Protein AF-A0A3B4AZ51-F1 (afdb_monomer)

Radius of gyration: 31.64 Å; Cα contacts (8 Å, |Δi|>4): 126; chains: 1; bounding box: 66×40×101 Å

InterPro domains:
  IPR002219 Protein kinase C-like, phorbol ester/diacylglycerol-binding domain [PF00130] (42-92)
  IPR002219 Protein kinase C-like, phorbol ester/diacylglycerol-binding domain [PS00479] (42-91)
  IPR002219 Protein kinase C-like, phorbol ester/diacylglycerol-binding domain [PS50081] (41-91)
  IPR002219 Protein kinase C-like, phorbol ester/diacylglycerol-binding domain [SM00109] (42-91)
  IPR020454 Diacylglycerol/phorbol-ester binding [PR00008] (39-53)
  IPR020454 Diacylglycerol/phorbol-ester binding [PR00008] (55-64)
  IPR020454 Diacylglycerol/phorbol-ester binding [PR00008] (68-79)
  IPR020454 Diacylglycerol/phorbol-ester binding [PR00008] (80-92)
  IPR046349 C1-like domain superfamily [SSF57889] (20-94)

Solvent-accessible surface area (backbone atoms only — not comparable to full-atom values): 9176 Å² total; per-residue (Å²): 78,42,95,91,37,88,88,42,82,65,85,82,88,51,78,87,79,64,58,97,87,67,67,80,81,88,78,83,74,81,79,70,86,51,88,81,75,63,70,34,63,66,58,66,42,82,35,66,67,96,59,98,46,52,16,74,83,78,69,45,73,46,66,68,89,61,62,30,26,29,32,21,77,36,34,58,50,33,32,39,81,80,47,56,87,74,56,76,39,71,45,78,55,53,65,64,80,76,76,82,74,80,77,80,84,74,84,77,86,86,79,90,84,89,81,92,79,90,85,81,89,82,90,80,90,82,88,91,85,90,134

Organism: NCBI:txid409849

Structure (mmCIF, N/CA/C/O backbone):
data_AF-A0A3B4AZ51-F1
#
_entry.id   AF-A0A3B4AZ51-F1
#
loop_
_atom_site.group_PDB
_atom_site.id
_atom_site.type_symbol
_atom_site.label_atom_id
_atom_site.label_alt_id
_atom_site.label_comp_id
_atom_site.label_asym_id
_atom_site.label_entity_id
_atom_site.label_seq_id
_atom_site.pdbx_PDB_ins_code
_atom_site.Cartn_x
_atom_site.Cartn_y
_atom_site.Cartn_z
_atom_site.occupancy
_atom_site.B_iso_or_equiv
_atom_site.auth_seq_id
_atom_site.auth_comp_id
_atom_site.auth_asym_id
_atom_site.auth_atom_id
_atom_site.pdbx_PDB_model_num
ATOM 1 N N . HIS A 1 1 ? -25.235 -4.210 36.762 1.00 72.94 1 HIS A N 1
ATOM 2 C CA . HIS A 1 1 ? -24.177 -3.475 37.490 1.00 72.94 1 HIS A CA 1
ATOM 3 C C . HIS A 1 1 ? -23.990 -4.139 38.844 1.00 72.94 1 HIS A C 1
ATOM 5 O O . HIS A 1 1 ? -24.940 -4.755 39.318 1.00 72.94 1 HIS A O 1
ATOM 11 N N . ASP A 1 2 ? -22.790 -4.103 39.422 1.00 73.38 2 ASP A N 1
ATOM 12 C CA . ASP A 1 2 ? -22.591 -4.554 40.806 1.00 73.38 2 ASP A CA 1
ATOM 13 C C . ASP A 1 2 ? -23.441 -3.681 41.748 1.00 73.38 2 ASP A C 1
ATOM 15 O O . ASP A 1 2 ? -23.474 -2.459 41.614 1.00 73.38 2 ASP A O 1
ATOM 19 N N . LEU A 1 3 ? -24.139 -4.298 42.701 1.00 65.62 3 LEU A N 1
ATOM 20 C CA . LEU A 1 3 ? -24.975 -3.593 43.680 1.00 65.62 3 LEU A CA 1
ATOM 21 C C . LEU A 1 3 ? -24.157 -2.677 44.603 1.00 65.62 3 LEU A C 1
ATOM 23 O O . LEU A 1 3 ? -24.712 -1.786 45.242 1.00 65.62 3 LEU A O 1
ATOM 27 N N . THR A 1 4 ? -22.845 -2.894 44.685 1.00 73.50 4 THR A N 1
ATOM 28 C CA . THR A 1 4 ? -21.925 -2.081 45.488 1.00 73.50 4 THR A CA 1
ATOM 29 C C . THR A 1 4 ? -21.240 -0.967 44.695 1.00 73.50 4 THR A C 1
ATOM 31 O O . THR A 1 4 ? -20.593 -0.106 45.293 1.00 73.50 4 THR A O 1
ATOM 34 N N . SER A 1 5 ? -21.373 -0.939 43.362 1.00 68.44 5 SER A N 1
ATOM 35 C CA . SER A 1 5 ? -20.771 0.103 42.526 1.00 68.44 5 SER A CA 1
ATOM 36 C C . SER A 1 5 ? -21.450 0.254 41.159 1.00 68.44 5 SER A C 1
ATOM 38 O O . SER A 1 5 ? -21.487 -0.660 40.338 1.00 68.44 5 SER A O 1
ATOM 40 N N . GLU A 1 6 ? -21.915 1.469 40.861 1.00 67.88 6 GLU A N 1
ATOM 41 C CA . GLU A 1 6 ? -22.629 1.767 39.608 1.00 67.88 6 GLU A CA 1
ATOM 42 C C . GLU A 1 6 ? -21.737 1.698 38.358 1.00 67.88 6 GLU A C 1
ATOM 44 O O . GLU A 1 6 ? -22.236 1.525 37.251 1.00 67.88 6 GLU A O 1
ATOM 49 N N . ASN A 1 7 ? -20.412 1.774 38.511 1.00 76.94 7 ASN A N 1
ATOM 50 C CA . ASN A 1 7 ? -19.471 1.821 37.385 1.00 76.94 7 ASN A CA 1
ATOM 51 C C . ASN A 1 7 ? -18.840 0.462 37.037 1.00 76.94 7 ASN A C 1
ATOM 53 O O . ASN A 1 7 ? -17.979 0.402 36.159 1.00 76.94 7 ASN A O 1
ATOM 57 N N . LEU A 1 8 ? -19.229 -0.626 37.714 1.00 75.62 8 LEU A N 1
ATOM 58 C CA . LEU A 1 8 ? -18.715 -1.966 37.430 1.00 75.62 8 LEU A CA 1
ATOM 5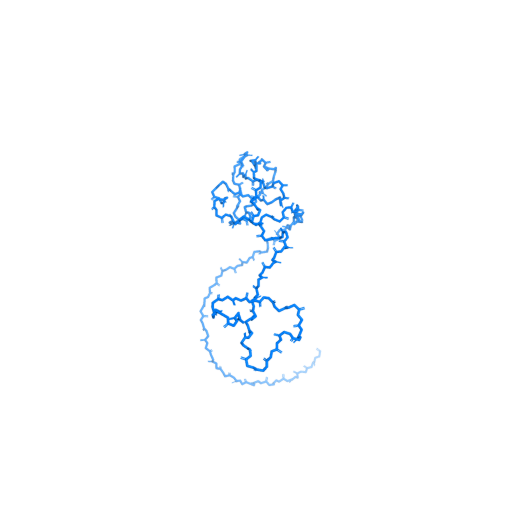9 C C . LEU A 1 8 ? -19.790 -2.845 36.785 1.00 75.62 8 LEU A C 1
ATOM 61 O O . LEU A 1 8 ? -20.845 -3.139 37.356 1.00 75.62 8 LEU A O 1
ATOM 65 N N . LEU A 1 9 ? -19.491 -3.294 35.566 1.00 79.50 9 LEU A N 1
ATOM 66 C CA . LEU A 1 9 ? -20.313 -4.247 34.834 1.00 79.50 9 LEU A CA 1
ATOM 67 C C . LEU A 1 9 ? -19.951 -5.670 35.251 1.00 79.50 9 LEU A C 1
ATOM 69 O O . LEU A 1 9 ? -18.831 -6.135 35.042 1.00 79.50 9 LEU A O 1
ATOM 73 N N . GLN A 1 10 ? -20.929 -6.383 35.802 1.00 82.56 10 GLN A N 1
ATOM 74 C CA . GLN A 1 10 ? -20.815 -7.809 36.074 1.00 82.56 10 GLN A CA 1
ATOM 75 C C . GLN A 1 10 ? -21.364 -8.603 34.886 1.00 82.56 10 GLN A C 1
ATOM 77 O O . GLN A 1 10 ? -22.483 -8.369 34.429 1.00 82.56 10 GLN A O 1
ATOM 82 N N . LYS A 1 11 ? -20.583 -9.570 34.392 1.00 84.81 11 LYS A N 1
ATOM 83 C CA . LYS A 1 11 ? -21.028 -10.473 33.328 1.00 84.81 11 LYS A CA 1
ATOM 84 C C . LYS A 1 11 ? -22.132 -11.395 33.852 1.00 84.81 11 LYS A C 1
ATOM 86 O O . LYS A 1 11 ? -21.928 -12.115 34.826 1.00 84.81 11 LYS A O 1
ATOM 91 N N . ILE A 1 12 ? -23.268 -11.407 33.163 1.00 86.62 12 ILE A N 1
ATOM 92 C CA . ILE A 1 12 ? -24.378 -12.323 33.438 1.00 86.62 12 ILE A CA 1
ATOM 93 C C . ILE A 1 12 ? -24.025 -13.697 32.853 1.00 86.62 12 ILE A C 1
ATOM 95 O O . ILE A 1 12 ? -23.771 -13.823 31.654 1.00 86.62 12 ILE A O 1
ATOM 99 N N . CYS A 1 13 ? -23.991 -14.725 33.700 1.00 81.81 13 CYS A N 1
ATOM 100 C CA . CYS A 1 13 ? -23.666 -16.105 33.322 1.00 81.81 13 CYS A CA 1
ATOM 101 C C . CYS A 1 13 ? -24.893 -17.034 33.344 1.00 81.81 13 CYS A C 1
ATOM 103 O O . CYS A 1 13 ? -24.822 -18.149 32.835 1.00 81.81 13 CYS A O 1
ATOM 105 N N . SER A 1 14 ? -26.012 -16.588 33.922 1.00 84.50 14 SER A N 1
ATOM 106 C CA . SER A 1 14 ? -27.292 -17.302 33.950 1.00 84.50 14 SER A CA 1
ATOM 107 C C . SER A 1 14 ? -28.451 -16.308 33.989 1.00 84.50 14 SER A C 1
ATOM 109 O O . SER A 1 14 ? -28.345 -15.260 34.622 1.00 84.50 14 SER A O 1
ATOM 111 N N . ALA A 1 15 ? -29.583 -16.661 33.374 1.00 82.31 15 ALA A N 1
ATOM 112 C CA . ALA A 1 15 ? -30.801 -15.847 33.406 1.00 82.31 15 ALA A CA 1
ATOM 113 C C . ALA A 1 15 ? -31.342 -15.629 34.834 1.00 82.31 15 ALA A C 1
ATOM 115 O O . ALA A 1 15 ? -32.001 -14.632 35.095 1.00 82.31 15 ALA A O 1
ATOM 116 N N . GLN A 1 16 ? -31.013 -16.522 35.773 1.00 85.75 16 GLN A N 1
ATOM 117 C CA . GLN A 1 16 ? -31.401 -16.412 37.187 1.00 85.75 16 GLN A CA 1
ATOM 118 C C . GLN A 1 16 ? -30.719 -15.247 37.923 1.00 85.75 16 GLN A C 1
ATOM 120 O O . GLN A 1 16 ? -31.111 -14.918 39.036 1.00 85.75 16 GLN A O 1
ATOM 125 N N . GLN A 1 17 ? -29.688 -14.642 37.327 1.00 80.50 17 GLN A N 1
ATOM 126 C CA . GLN A 1 17 ? -28.972 -13.500 37.900 1.00 80.50 17 GLN A CA 1
ATOM 127 C C . GLN A 1 17 ? -29.604 -12.152 37.529 1.00 80.50 17 GLN A C 1
ATOM 129 O O . GLN A 1 17 ? -29.080 -11.128 37.949 1.00 80.50 17 GLN A O 1
ATOM 134 N N . VAL A 1 18 ? -30.685 -12.151 36.742 1.00 86.00 18 VAL A N 1
ATOM 135 C CA . VAL A 1 18 ? -31.399 -10.941 36.324 1.00 86.00 18 VAL A CA 1
ATOM 136 C C . VAL A 1 18 ? -32.695 -10.829 37.117 1.00 86.00 18 VAL A C 1
ATOM 138 O O . VAL A 1 18 ? -33.535 -11.729 37.078 1.00 86.00 18 VAL A O 1
ATOM 141 N N . GLN A 1 19 ? -32.861 -9.720 37.825 1.00 86.88 19 GLN A N 1
ATOM 142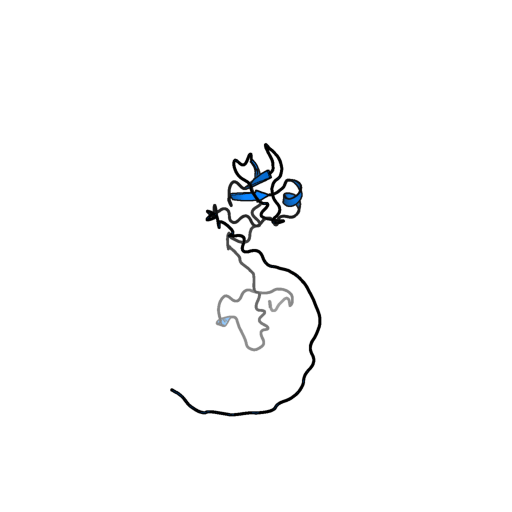 C CA . GLN A 1 19 ? -34.038 -9.404 38.625 1.00 86.88 19 GLN A CA 1
ATOM 143 C C . GLN A 1 19 ? -34.794 -8.199 38.055 1.00 86.88 19 GLN A C 1
ATOM 145 O O . GLN A 1 19 ? -34.294 -7.430 37.231 1.00 86.88 19 GLN A O 1
ATOM 150 N N . GLN A 1 20 ? -36.049 -8.042 38.482 1.00 83.50 20 GLN A N 1
ATOM 151 C CA . GLN A 1 20 ? -36.869 -6.902 38.086 1.00 83.50 20 GLN A CA 1
ATOM 152 C C . GLN A 1 20 ? -36.276 -5.612 38.669 1.00 83.50 20 GLN A C 1
ATOM 154 O O . GLN A 1 20 ? -36.255 -5.436 39.883 1.00 83.50 20 GLN A O 1
ATOM 159 N N . GLY A 1 21 ? -35.821 -4.715 37.790 1.00 82.31 21 GLY A N 1
ATOM 160 C CA . GLY A 1 21 ? -35.151 -3.465 38.166 1.00 82.31 21 GLY A CA 1
ATOM 161 C C . GLY A 1 21 ? -33.666 -3.413 37.801 1.00 82.31 21 GLY A 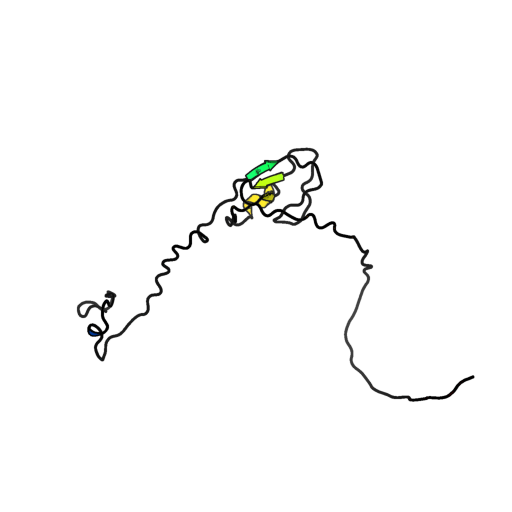C 1
ATOM 162 O O . GLY A 1 21 ? -33.070 -2.345 37.909 1.00 82.31 21 GLY A O 1
ATOM 163 N N . ASP A 1 22 ? -33.082 -4.513 37.315 1.00 85.88 22 ASP A N 1
ATOM 164 C CA . ASP A 1 22 ? -31.687 -4.523 36.877 1.00 85.88 22 ASP A CA 1
ATOM 165 C C . ASP A 1 22 ? -31.498 -3.786 35.544 1.00 85.88 22 ASP A C 1
ATOM 167 O O . ASP A 1 22 ? -32.124 -4.108 34.529 1.00 85.88 22 ASP A O 1
ATOM 171 N N . THR A 1 23 ? -30.558 -2.840 35.522 1.00 83.75 23 THR A N 1
ATOM 172 C CA . THR A 1 23 ? -30.070 -2.230 34.281 1.00 83.75 23 THR A CA 1
ATOM 173 C C . THR A 1 23 ? -29.051 -3.161 33.625 1.00 83.75 23 THR A C 1
ATOM 175 O O . THR A 1 23 ? -27.991 -3.450 34.193 1.00 83.75 23 THR A O 1
ATOM 178 N N . VAL A 1 24 ? -29.374 -3.639 32.421 1.00 85.75 24 VAL A N 1
ATOM 179 C CA . VAL A 1 24 ? -28.507 -4.512 31.619 1.00 85.75 24 VAL A CA 1
ATOM 180 C C . VAL A 1 24 ? -27.929 -3.722 30.453 1.00 85.75 24 VAL A C 1
ATOM 182 O O . VAL A 1 24 ? -28.654 -3.306 29.551 1.00 85.75 24 VAL A O 1
ATOM 185 N N . GLU A 1 25 ? -26.609 -3.564 30.442 1.00 84.44 25 GLU A N 1
ATOM 186 C CA . GLU A 1 25 ? -25.892 -2.991 29.307 1.00 84.44 25 GLU A CA 1
ATOM 187 C C . GLU A 1 25 ? -25.419 -4.091 28.350 1.00 84.44 25 GLU A C 1
ATOM 189 O O . GLU A 1 25 ? -24.735 -5.042 28.738 1.00 84.44 25 GLU A O 1
ATOM 194 N N . VAL A 1 26 ? -25.768 -3.955 27.068 1.00 82.88 26 VAL A N 1
ATOM 195 C CA . VAL A 1 26 ? -25.278 -4.846 26.010 1.00 82.88 26 VAL A CA 1
ATOM 196 C C . VAL A 1 26 ? -23.932 -4.325 25.520 1.00 82.88 26 VAL A C 1
ATOM 198 O O . VAL A 1 26 ? -23.855 -3.451 24.658 1.00 82.88 26 VAL A O 1
ATOM 201 N N . VAL A 1 27 ? -22.851 -4.881 26.061 1.00 80.94 27 VAL A N 1
ATOM 202 C CA . VAL A 1 27 ? -21.495 -4.566 25.604 1.00 80.94 27 VAL A CA 1
ATOM 203 C C . VAL A 1 27 ? -21.150 -5.441 24.404 1.00 80.94 27 VAL A C 1
ATOM 205 O O . VAL A 1 27 ? -20.866 -6.633 24.535 1.00 80.94 27 VAL A O 1
ATOM 208 N N . LEU A 1 28 ? -21.129 -4.840 23.215 1.00 76.94 28 LEU A N 1
ATOM 209 C CA . LEU A 1 28 ? -20.578 -5.467 22.016 1.00 76.94 28 LEU A CA 1
ATOM 210 C C . LEU A 1 28 ? -19.046 -5.424 22.087 1.00 76.94 28 LEU A C 1
ATOM 212 O O . LEU A 1 28 ? -18.395 -4.607 21.438 1.00 76.94 28 LEU A O 1
ATOM 216 N N . SER A 1 29 ? -18.444 -6.297 22.895 1.00 71.19 29 SER A N 1
ATOM 217 C CA . SER A 1 29 ? -17.005 -6.529 22.802 1.00 71.19 29 SER A CA 1
ATOM 218 C C . SER A 1 29 ? -16.738 -7.230 21.479 1.00 71.19 29 SER A C 1
ATOM 220 O O . SER A 1 29 ? -17.024 -8.418 21.331 1.00 71.19 29 SER A O 1
ATOM 222 N N . ALA A 1 30 ? -16.194 -6.494 20.512 1.00 59.59 30 ALA A N 1
ATOM 223 C CA . ALA A 1 30 ? -15.659 -7.077 19.297 1.00 59.59 30 ALA A CA 1
ATOM 224 C C . ALA A 1 30 ? -14.483 -7.990 19.670 1.00 59.59 30 ALA A C 1
ATOM 226 O O . ALA A 1 30 ? -13.321 -7.599 19.630 1.00 59.59 30 ALA A O 1
ATOM 227 N N . GLN A 1 31 ? -14.774 -9.242 20.009 1.00 60.03 31 GLN A N 1
ATOM 228 C CA . GLN A 1 31 ? -13.822 -10.322 19.813 1.00 60.03 31 GLN A CA 1
ATOM 229 C C . GLN A 1 31 ? -13.782 -10.600 18.311 1.00 60.03 31 GLN A C 1
ATOM 231 O O . GLN A 1 31 ? -14.244 -11.631 17.832 1.00 60.03 31 GLN A O 1
ATOM 236 N N . SER A 1 32 ? -13.253 -9.653 17.536 1.00 49.41 32 SER A N 1
ATOM 237 C CA . SER A 1 32 ? -12.850 -9.925 16.167 1.00 49.41 32 SER A CA 1
ATOM 238 C C . SER A 1 32 ? -11.561 -10.740 16.223 1.00 49.41 32 SER A C 1
ATOM 240 O O . SER A 1 32 ? -10.480 -10.247 15.915 1.00 49.41 32 SER A O 1
ATOM 242 N N . CYS A 1 33 ? -11.665 -12.015 16.597 1.00 47.84 33 CYS A N 1
ATOM 243 C CA . CYS A 1 33 ? -10.701 -13.009 16.144 1.00 47.84 33 CYS A CA 1
ATOM 244 C C . CYS A 1 33 ? -11.077 -13.400 14.706 1.00 47.84 33 CYS A C 1
ATOM 246 O O . CYS A 1 33 ? -11.408 -14.541 14.405 1.00 47.84 33 CYS A O 1
ATOM 248 N N . ALA A 1 34 ? -11.102 -12.404 13.821 1.00 52.88 34 ALA A N 1
ATOM 249 C CA . ALA A 1 34 ? -11.020 -12.621 12.393 1.00 52.88 34 ALA A CA 1
ATOM 250 C C . ALA A 1 34 ? -9.569 -12.288 12.028 1.00 52.88 34 ALA A C 1
ATOM 252 O O . ALA A 1 34 ? -9.170 -11.128 12.160 1.00 52.88 34 ALA A O 1
ATOM 253 N N . PRO A 1 35 ? -8.764 -13.258 11.565 1.00 51.03 35 PRO A N 1
ATOM 254 C CA . PRO A 1 35 ? -7.414 -12.991 11.068 1.00 51.03 35 PRO A CA 1
ATOM 255 C C . PRO A 1 35 ? -7.366 -11.979 9.903 1.00 51.03 35 PRO A C 1
ATOM 257 O O . PRO A 1 35 ? -6.282 -11.584 9.490 1.00 51.03 35 PRO A O 1
ATOM 260 N N . GLU A 1 36 ? -8.516 -11.561 9.362 1.00 53.09 36 GLU A N 1
ATOM 261 C CA . GLU A 1 36 ? -8.626 -10.689 8.188 1.00 53.09 36 GLU A CA 1
ATOM 262 C C . GLU A 1 36 ? -8.447 -9.186 8.439 1.00 53.09 36 GLU A C 1
ATOM 264 O O . GLU A 1 36 ? -8.218 -8.455 7.479 1.00 53.09 36 GLU A O 1
ATOM 269 N N . LEU A 1 37 ? -8.532 -8.689 9.679 1.00 57.28 37 LEU A N 1
ATOM 270 C CA . LEU A 1 37 ? -8.495 -7.235 9.927 1.00 57.28 37 LEU A CA 1
ATOM 271 C C . LEU A 1 37 ? -7.186 -6.714 10.520 1.00 57.28 37 LEU A C 1
ATOM 273 O O . LEU A 1 37 ? -7.065 -5.509 10.745 1.00 57.28 37 LEU A O 1
ATOM 277 N N . LEU A 1 38 ? -6.183 -7.570 10.736 1.00 65.44 38 LEU A N 1
ATOM 278 C CA . LEU A 1 38 ? -4.850 -7.047 11.016 1.00 65.44 38 LEU A CA 1
ATOM 279 C C . LEU A 1 38 ? -4.283 -6.447 9.723 1.00 65.44 38 LEU A C 1
ATOM 281 O O . LEU A 1 38 ? -4.170 -7.165 8.726 1.00 65.44 38 LEU A O 1
ATOM 285 N N . PRO A 1 39 ? -3.924 -5.148 9.712 1.00 65.75 39 PRO A N 1
ATOM 286 C CA . PRO A 1 39 ? -3.402 -4.495 8.524 1.00 65.75 39 PRO A CA 1
ATOM 287 C C . PRO A 1 39 ? -2.073 -5.142 8.127 1.00 65.75 39 PRO A C 1
ATOM 289 O O . PRO A 1 39 ? -1.017 -4.849 8.690 1.00 65.75 39 PRO A O 1
ATOM 292 N N . ARG A 1 40 ? -2.124 -6.058 7.157 1.00 81.88 40 ARG A N 1
ATOM 293 C CA . ARG A 1 40 ? -0.952 -6.720 6.597 1.00 81.88 40 ARG A CA 1
ATOM 294 C C . ARG A 1 40 ? -0.282 -5.790 5.580 1.00 81.88 40 ARG A C 1
ATOM 296 O O . ARG A 1 40 ? -0.844 -5.564 4.503 1.00 81.88 40 ARG A O 1
ATOM 303 N N . PRO A 1 41 ? 0.940 -5.297 5.846 1.00 86.50 41 PRO A N 1
ATOM 304 C CA . PRO A 1 41 ? 1.661 -4.488 4.875 1.00 86.50 41 PRO A CA 1
ATOM 305 C C . PRO A 1 41 ? 2.033 -5.319 3.640 1.00 86.50 41 PRO A C 1
ATOM 307 O O . PRO A 1 41 ? 2.271 -6.530 3.705 1.00 86.50 41 PRO A O 1
ATOM 310 N N . HIS A 1 42 ? 2.107 -4.660 2.486 1.00 91.94 42 HIS A N 1
ATOM 311 C CA . HIS A 1 42 ? 2.616 -5.289 1.274 1.00 91.94 42 HIS A CA 1
ATOM 312 C C . HIS A 1 42 ? 4.126 -5.547 1.404 1.00 91.94 42 HIS A C 1
ATOM 314 O O . HIS A 1 42 ? 4.901 -4.613 1.587 1.00 91.94 42 HIS A O 1
ATOM 320 N N . SER A 1 43 ? 4.559 -6.803 1.236 1.00 92.62 43 SER A N 1
ATOM 321 C CA . SER A 1 43 ? 5.981 -7.123 1.033 1.00 92.62 43 SER A CA 1
ATOM 322 C C . SER A 1 43 ? 6.370 -6.735 -0.392 1.00 92.62 43 SER A C 1
ATOM 324 O O . SER A 1 43 ? 6.016 -7.450 -1.331 1.00 92.62 43 SER A O 1
ATOM 326 N N . LEU A 1 44 ? 6.975 -5.558 -0.565 1.00 94.19 44 LEU A N 1
ATOM 327 C CA . LEU A 1 44 ? 7.254 -4.945 -1.865 1.00 94.19 44 LEU A CA 1
ATOM 328 C C . LEU A 1 44 ? 8.721 -5.108 -2.258 1.00 94.19 44 LEU A C 1
ATOM 330 O O . LEU A 1 44 ? 9.615 -4.706 -1.518 1.00 94.19 44 LEU A O 1
ATOM 334 N N . THR A 1 45 ? 8.964 -5.604 -3.469 1.00 96.12 45 THR A N 1
ATOM 335 C CA . THR A 1 45 ? 10.308 -5.751 -4.038 1.00 96.12 45 THR A CA 1
ATOM 336 C C . THR A 1 45 ? 10.428 -5.017 -5.367 1.00 96.12 45 THR A C 1
ATOM 338 O O . THR A 1 45 ? 9.457 -4.859 -6.108 1.00 96.12 45 THR A O 1
ATOM 341 N N . VAL A 1 46 ? 11.624 -4.507 -5.675 1.00 96.94 46 VAL A N 1
ATOM 342 C CA . VAL A 1 46 ? 11.876 -3.821 -6.952 1.00 96.94 46 VAL A CA 1
ATOM 343 C C . VAL A 1 46 ? 11.832 -4.841 -8.083 1.00 96.94 46 VAL A C 1
ATOM 345 O O . VAL A 1 46 ? 12.537 -5.845 -8.034 1.00 96.94 46 VAL A O 1
ATOM 348 N N . HIS A 1 47 ? 11.037 -4.567 -9.115 1.00 96.62 47 HIS A N 1
ATOM 349 C CA . HIS A 1 47 ? 10.808 -5.505 -10.208 1.00 96.62 47 HIS A CA 1
ATOM 350 C C . HIS A 1 47 ? 11.082 -4.874 -11.574 1.00 96.62 47 HIS A C 1
ATOM 352 O O . HIS A 1 47 ? 10.795 -3.694 -11.778 1.00 96.62 47 HIS A O 1
ATOM 358 N N . SER A 1 48 ? 11.625 -5.688 -12.488 1.00 96.44 48 SER A N 1
ATOM 359 C CA . SER A 1 48 ? 11.817 -5.358 -13.903 1.00 96.44 48 SER A CA 1
ATOM 360 C C . SER A 1 48 ? 10.744 -6.034 -14.758 1.00 96.44 48 SER A C 1
ATOM 362 O O . SER A 1 48 ? 10.726 -7.260 -14.860 1.00 96.44 48 SER A O 1
ATOM 364 N N . TYR A 1 49 ? 9.849 -5.255 -15.367 1.00 95.44 49 TYR A N 1
ATOM 365 C CA . TYR A 1 49 ? 8.733 -5.784 -16.164 1.00 95.44 49 TYR A CA 1
ATOM 366 C C . TYR A 1 49 ? 9.132 -5.996 -17.629 1.00 95.44 49 TYR A C 1
ATOM 368 O O . TYR A 1 49 ? 9.790 -5.151 -18.226 1.00 95.44 49 TYR A O 1
ATOM 376 N N . LYS A 1 50 ? 8.698 -7.120 -18.217 1.00 94.56 50 LYS A N 1
ATOM 377 C CA . LYS A 1 50 ? 8.943 -7.467 -19.634 1.00 94.56 50 LYS A CA 1
ATOM 378 C C . LYS A 1 50 ? 7.892 -6.904 -20.605 1.00 94.56 50 LYS A C 1
ATOM 380 O O . LYS A 1 50 ? 8.070 -6.996 -21.812 1.00 94.56 50 LYS A O 1
ATOM 385 N N . ALA A 1 51 ? 6.793 -6.367 -20.081 1.00 94.12 51 ALA A N 1
ATOM 386 C CA . ALA A 1 51 ? 5.688 -5.770 -20.827 1.00 94.12 51 ALA A CA 1
ATOM 387 C C . ALA A 1 51 ? 5.193 -4.515 -20.082 1.00 94.12 51 ALA A C 1
ATOM 389 O O . ALA A 1 51 ? 5.480 -4.393 -18.884 1.00 94.12 51 ALA A O 1
ATOM 390 N N . PRO A 1 52 ? 4.449 -3.601 -20.739 1.00 94.38 52 PRO A N 1
ATOM 391 C CA . PRO A 1 52 ? 3.907 -2.419 -20.078 1.00 94.38 52 PRO A CA 1
ATOM 392 C C . PRO A 1 52 ? 3.066 -2.802 -18.855 1.00 94.38 52 PRO A C 1
ATOM 394 O O . PRO A 1 52 ? 2.099 -3.556 -18.957 1.00 94.38 52 PRO A O 1
ATOM 397 N N . ALA A 1 53 ? 3.457 -2.291 -17.690 1.00 95.75 53 ALA A N 1
ATOM 398 C CA . ALA A 1 53 ? 2.796 -2.549 -16.419 1.00 95.75 53 ALA A CA 1
ATOM 399 C C . ALA A 1 53 ? 2.244 -1.245 -15.839 1.00 95.75 53 ALA A C 1
ATOM 401 O O . ALA A 1 53 ? 2.807 -0.172 -16.055 1.00 95.75 53 ALA A O 1
ATOM 402 N N .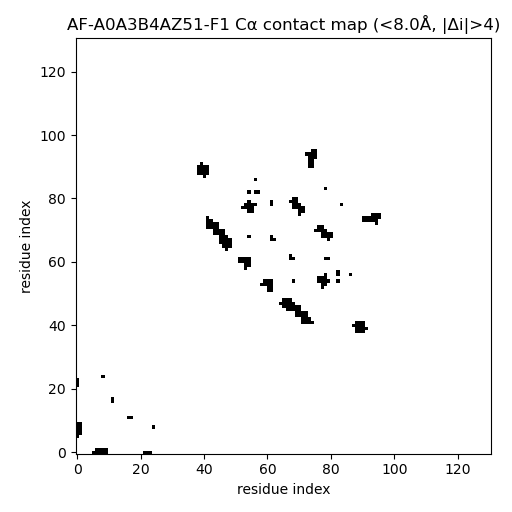 PHE A 1 54 ? 1.151 -1.344 -15.089 1.00 96.75 54 PHE A N 1
ATOM 403 C CA . PHE A 1 54 ? 0.433 -0.198 -14.538 1.00 96.75 54 PHE A CA 1
ATOM 404 C C . PHE A 1 54 ? 0.409 -0.276 -13.018 1.00 96.75 54 PHE A C 1
ATOM 406 O O . PHE A 1 54 ? 0.362 -1.360 -12.437 1.00 96.75 54 PHE A O 1
ATOM 413 N N . CYS A 1 55 ? 0.474 0.887 -12.383 1.00 96.50 55 CYS A N 1
ATOM 414 C CA . CYS A 1 55 ? 0.385 1.016 -10.943 1.00 96.50 55 CYS A CA 1
ATOM 415 C C . CYS A 1 55 ? -1.054 0.788 -10.485 1.00 96.50 55 CYS A C 1
ATOM 417 O O . CYS A 1 55 ? -1.970 1.474 -10.931 1.00 96.50 55 CYS A O 1
ATOM 419 N N . ASP A 1 56 ? -1.241 -0.116 -9.535 1.00 94.69 56 ASP A N 1
ATOM 420 C CA . ASP A 1 56 ? -2.553 -0.478 -9.002 1.00 94.69 56 ASP A CA 1
ATOM 421 C C . ASP A 1 56 ? -3.145 0.577 -8.061 1.00 94.69 56 ASP A C 1
ATOM 423 O O . ASP A 1 56 ? -4.318 0.501 -7.715 1.00 94.69 56 ASP A O 1
ATOM 427 N N . HIS A 1 57 ? -2.352 1.581 -7.675 1.00 94.06 57 HIS A N 1
ATOM 428 C CA . HIS A 1 57 ? -2.815 2.713 -6.873 1.00 94.06 57 HIS A CA 1
ATOM 429 C C . HIS A 1 57 ? -3.276 3.907 -7.722 1.00 94.06 57 HIS A C 1
ATOM 431 O O . HIS A 1 57 ? -4.316 4.486 -7.437 1.00 94.06 57 HIS A O 1
ATOM 437 N N . CYS A 1 58 ? -2.508 4.309 -8.744 1.00 95.31 58 CYS A N 1
ATOM 438 C CA . CYS A 1 58 ? -2.820 5.503 -9.547 1.00 95.31 58 CYS A CA 1
ATOM 439 C C . CYS A 1 58 ? -3.290 5.198 -10.976 1.00 95.31 58 CYS A C 1
ATOM 441 O O . CYS A 1 58 ? -3.610 6.125 -11.712 1.00 95.31 58 CYS A O 1
ATOM 443 N N . GLY A 1 59 ? -3.272 3.933 -11.401 1.00 95.00 59 GLY A N 1
ATOM 444 C CA . GLY A 1 59 ? -3.659 3.504 -12.748 1.00 95.00 59 GLY A CA 1
ATOM 445 C C . GLY A 1 59 ? -2.665 3.865 -13.858 1.00 95.00 59 GLY A C 1
ATOM 446 O O . GLY A 1 59 ? -2.850 3.446 -14.995 1.00 95.00 59 GLY A O 1
ATOM 447 N N . LEU A 1 60 ? -1.601 4.618 -13.559 1.00 95.81 60 LEU A N 1
ATOM 448 C CA . LEU A 1 60 ? -0.632 5.073 -14.558 1.00 95.81 60 LEU A CA 1
ATOM 449 C C . LEU A 1 60 ? 0.469 4.039 -14.814 1.00 95.81 60 LEU A C 1
ATOM 451 O O . LEU A 1 60 ? 0.832 3.250 -13.939 1.00 95.81 60 LEU A O 1
ATOM 455 N N . MET A 1 61 ? 1.044 4.094 -16.015 1.00 96.75 61 MET A N 1
ATOM 456 C CA . MET A 1 61 ? 2.123 3.203 -16.443 1.00 96.75 61 MET A CA 1
ATOM 457 C C . MET A 1 61 ? 3.387 3.348 -15.575 1.00 96.75 61 MET A C 1
ATOM 459 O O . MET A 1 61 ? 3.749 4.436 -15.119 1.00 96.75 61 MET A O 1
ATOM 463 N N . LEU A 1 62 ? 4.075 2.231 -15.344 1.00 96.69 62 LEU A N 1
ATOM 464 C CA . LEU A 1 62 ? 5.394 2.151 -14.718 1.00 96.69 62 LEU A CA 1
ATOM 465 C C . LEU A 1 62 ? 6.465 2.408 -15.788 1.00 96.69 62 LEU A C 1
ATOM 467 O O . LEU A 1 62 ? 6.813 1.513 -16.554 1.00 96.69 62 LEU A O 1
ATOM 471 N N . TRP A 1 63 ? 6.963 3.642 -15.852 1.00 94.12 63 TRP A N 1
ATOM 472 C CA . TRP A 1 63 ? 7.901 4.087 -16.886 1.00 94.12 63 TRP A CA 1
ATOM 473 C C . TRP A 1 63 ? 9.348 3.650 -16.622 1.00 94.12 63 TRP A C 1
ATOM 475 O O . TRP A 1 63 ? 9.808 3.651 -15.480 1.00 94.12 63 TRP A O 1
ATOM 485 N N . GLY A 1 64 ? 10.081 3.356 -17.701 1.00 92.56 64 GLY A N 1
ATOM 486 C CA . GLY A 1 64 ? 11.518 3.065 -17.685 1.00 92.56 64 GLY A CA 1
ATOM 487 C C . GLY A 1 64 ? 11.876 1.665 -18.194 1.00 92.56 64 GLY A C 1
ATOM 488 O O . GLY A 1 64 ? 11.057 0.746 -18.174 1.00 92.56 64 GLY A O 1
ATOM 489 N N . LEU A 1 65 ? 13.128 1.503 -18.634 1.00 92.00 65 LEU A N 1
ATOM 490 C CA . LEU A 1 65 ? 13.633 0.248 -19.209 1.00 92.00 65 LEU A CA 1
ATOM 491 C C . LEU A 1 65 ? 13.788 -0.866 -18.161 1.00 92.00 65 LEU A C 1
ATOM 493 O O . LEU A 1 65 ? 13.479 -2.024 -18.424 1.00 92.00 65 LEU A O 1
ATOM 497 N N . VAL A 1 66 ? 14.232 -0.526 -16.948 1.00 95.06 66 VAL A N 1
ATOM 498 C CA . VAL A 1 66 ? 14.466 -1.476 -15.848 1.00 95.06 66 VAL A CA 1
ATOM 499 C C . VAL A 1 66 ? 14.022 -0.880 -14.516 1.00 95.06 66 VAL A C 1
ATOM 501 O O . VAL A 1 66 ? 14.036 0.340 -14.352 1.00 95.06 66 VAL A O 1
ATOM 504 N N . ARG A 1 67 ? 13.674 -1.732 -13.538 1.00 95.12 67 ARG A N 1
ATOM 505 C CA . ARG A 1 67 ? 13.357 -1.326 -12.149 1.00 95.12 67 ARG A CA 1
ATOM 506 C C . ARG A 1 67 ? 12.319 -0.193 -12.057 1.00 95.12 67 ARG A C 1
ATOM 508 O O . ARG A 1 67 ? 12.389 0.671 -11.181 1.00 95.12 67 ARG A O 1
ATOM 515 N N . GLN A 1 68 ? 11.363 -0.211 -12.975 1.00 97.38 68 GLN A N 1
ATOM 516 C CA . GLN A 1 68 ? 10.321 0.796 -13.189 1.00 97.38 68 GLN A CA 1
ATOM 517 C C . GLN A 1 68 ? 9.267 0.805 -12.077 1.00 97.38 68 GLN A C 1
ATOM 519 O O . GLN A 1 68 ? 8.578 1.807 -11.885 1.00 97.38 68 GLN A O 1
ATOM 524 N N . GLY A 1 69 ? 9.166 -0.274 -11.295 1.00 96.31 69 GLY A N 1
ATOM 525 C CA . GLY A 1 69 ? 8.204 -0.357 -10.207 1.00 96.31 69 GLY A CA 1
ATOM 526 C C . GLY A 1 69 ? 8.582 -1.307 -9.082 1.00 96.31 69 GLY A C 1
ATOM 527 O O . GLY A 1 69 ? 9.635 -1.947 -9.071 1.00 96.31 69 GLY A O 1
ATOM 528 N N . LEU A 1 70 ? 7.664 -1.379 -8.131 1.00 96.44 70 LEU A N 1
ATOM 529 C CA . LEU A 1 70 ? 7.654 -2.313 -7.018 1.00 96.44 70 LEU A CA 1
ATOM 530 C C . LEU A 1 70 ? 6.542 -3.333 -7.257 1.00 96.44 70 LEU A C 1
ATOM 532 O O . LEU A 1 70 ? 5.506 -2.984 -7.824 1.00 96.44 70 LEU A O 1
ATOM 536 N N . LYS A 1 71 ? 6.750 -4.577 -6.839 1.00 95.69 71 LYS A N 1
ATOM 537 C CA . LYS A 1 71 ? 5.764 -5.653 -6.914 1.00 95.69 71 LYS A CA 1
ATOM 538 C C . LYS A 1 71 ? 5.592 -6.276 -5.542 1.00 95.69 71 LYS A C 1
ATOM 540 O O . LYS A 1 71 ? 6.579 -6.546 -4.863 1.00 95.69 71 LYS A O 1
ATOM 545 N N . CYS A 1 72 ? 4.352 -6.515 -5.135 1.00 95.19 72 CYS A N 1
ATOM 546 C CA . CYS A 1 72 ? 4.090 -7.235 -3.901 1.00 95.19 72 CYS A CA 1
ATOM 547 C C . CYS A 1 72 ? 4.248 -8.747 -4.108 1.00 95.19 72 CYS A C 1
ATOM 549 O O . CYS A 1 72 ? 3.624 -9.318 -5.002 1.00 95.19 72 CYS A O 1
ATOM 551 N N . GLU A 1 73 ? 5.028 -9.416 -3.260 1.00 92.88 73 GLU A N 1
ATOM 552 C CA . GLU A 1 73 ? 5.243 -10.869 -3.350 1.00 92.88 73 GLU A CA 1
ATOM 553 C C . GLU A 1 73 ? 4.012 -11.696 -2.949 1.00 92.88 73 GLU A C 1
ATOM 555 O O . GLU A 1 73 ? 3.818 -12.803 -3.466 1.00 92.88 73 GLU A O 1
ATOM 560 N N . GLY A 1 74 ? 3.179 -11.132 -2.065 1.00 90.25 74 GLY A N 1
ATOM 561 C CA . GLY A 1 74 ? 1.919 -11.715 -1.606 1.00 90.25 74 GLY A CA 1
ATOM 562 C 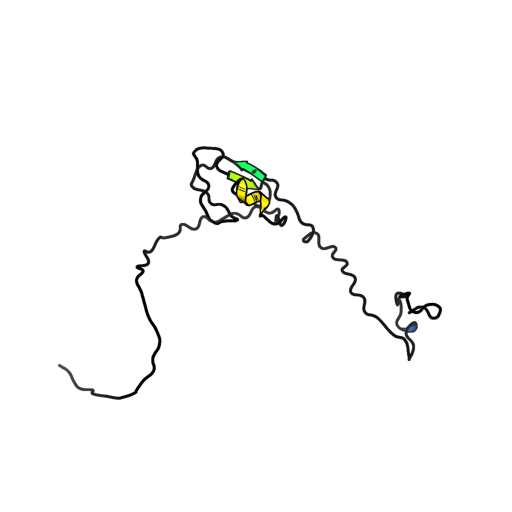C . GLY A 1 74 ? 0.805 -11.537 -2.633 1.00 90.25 74 GLY A C 1
ATOM 563 O O . GLY A 1 74 ? 0.450 -12.476 -3.336 1.00 90.25 74 GLY A O 1
ATOM 564 N N . CYS A 1 75 ? 0.276 -10.317 -2.766 1.00 91.38 75 CYS A N 1
ATOM 565 C CA . CYS A 1 75 ? -0.893 -10.078 -3.620 1.00 91.38 75 CYS A CA 1
ATOM 566 C C . CYS A 1 75 ? -0.582 -9.944 -5.124 1.00 91.38 75 CYS A C 1
ATOM 568 O O . CYS A 1 75 ? -1.490 -10.012 -5.952 1.00 91.38 75 CYS A O 1
ATOM 570 N N . GLY A 1 76 ? 0.686 -9.752 -5.506 1.00 92.69 76 GLY A N 1
ATOM 571 C CA . GLY A 1 76 ? 1.097 -9.598 -6.905 1.00 92.69 76 GLY A CA 1
ATOM 572 C C . GLY A 1 76 ? 0.799 -8.231 -7.533 1.00 92.69 76 GLY A C 1
ATOM 573 O O . GLY A 1 76 ? 1.036 -8.076 -8.730 1.00 92.69 76 GLY A O 1
ATOM 574 N N . LEU A 1 77 ? 0.292 -7.266 -6.757 1.00 94.00 77 LEU A N 1
ATOM 575 C CA . LEU A 1 77 ? 0.034 -5.898 -7.217 1.00 94.00 77 LEU A CA 1
ATOM 576 C C . LEU A 1 77 ? 1.334 -5.125 -7.468 1.00 94.00 77 LEU A C 1
ATOM 578 O O . LEU A 1 77 ? 2.364 -5.390 -6.840 1.00 94.00 77 LEU A O 1
ATOM 582 N N . ASN A 1 78 ? 1.263 -4.152 -8.371 1.00 96.25 78 ASN A N 1
ATOM 583 C CA . ASN A 1 78 ? 2.381 -3.359 -8.862 1.00 96.25 78 ASN A CA 1
ATOM 584 C C . ASN A 1 78 ? 2.207 -1.890 -8.458 1.00 96.25 78 ASN A C 1
ATOM 586 O O . ASN A 1 78 ? 1.123 -1.326 -8.592 1.00 96.25 78 ASN A O 1
ATOM 590 N N . PHE A 1 79 ? 3.275 -1.234 -8.007 1.00 95.94 79 PHE A N 1
ATOM 591 C CA . PHE A 1 79 ? 3.218 0.139 -7.500 1.00 95.94 79 PHE A CA 1
ATOM 592 C C . PHE A 1 79 ? 4.409 0.979 -7.971 1.00 95.94 79 PHE A C 1
ATOM 594 O O . PHE A 1 79 ? 5.529 0.479 -8.099 1.00 95.94 79 PHE A O 1
ATOM 601 N N . HIS A 1 80 ? 4.209 2.286 -8.169 1.00 97.31 80 HIS A N 1
ATOM 602 C CA . HIS A 1 80 ? 5.335 3.226 -8.255 1.00 97.31 80 HIS A CA 1
ATOM 603 C C . HIS A 1 80 ? 5.985 3.405 -6.886 1.00 97.31 80 HIS A C 1
ATOM 605 O O . HIS A 1 80 ? 5.297 3.376 -5.868 1.00 97.31 80 HIS A O 1
ATOM 611 N N . LYS A 1 81 ? 7.273 3.766 -6.866 1.00 93.69 81 LYS A N 1
ATOM 612 C CA . LYS A 1 81 ? 7.991 4.149 -5.635 1.00 93.69 81 LYS A CA 1
ATOM 613 C C . LYS A 1 81 ? 7.255 5.227 -4.826 1.00 93.69 81 LYS A C 1
ATOM 615 O O . LYS A 1 81 ? 7.130 5.103 -3.618 1.00 93.69 81 LYS A O 1
ATOM 620 N N . ARG A 1 82 ? 6.708 6.248 -5.500 1.00 93.88 82 ARG A N 1
ATOM 621 C CA . ARG A 1 82 ? 5.925 7.326 -4.864 1.00 93.88 82 ARG A CA 1
ATOM 622 C C . ARG A 1 82 ? 4.554 6.866 -4.361 1.00 93.88 82 ARG A C 1
ATOM 624 O O . ARG A 1 82 ? 4.016 7.466 -3.438 1.00 93.88 82 ARG A O 1
ATOM 631 N N . CYS A 1 83 ? 3.965 5.847 -4.983 1.00 94.25 83 CYS A N 1
ATOM 632 C CA . CYS A 1 83 ? 2.616 5.405 -4.644 1.00 94.25 83 CYS A CA 1
ATOM 633 C C . CYS A 1 83 ? 2.582 4.580 -3.361 1.00 94.25 83 CYS A C 1
ATOM 635 O O . CYS A 1 83 ? 1.587 4.649 -2.656 1.00 94.25 83 CYS A O 1
ATOM 637 N N . VAL A 1 84 ? 3.661 3.872 -3.019 1.00 89.94 84 VAL A N 1
ATOM 638 C CA . VAL A 1 84 ? 3.706 2.993 -1.836 1.00 89.94 84 VAL A CA 1
ATOM 639 C C . VAL A 1 84 ? 3.364 3.716 -0.539 1.00 89.94 84 VAL A C 1
ATOM 641 O O . VAL A 1 84 ? 2.639 3.170 0.280 1.00 89.94 84 VAL A O 1
ATOM 644 N N . PHE A 1 85 ? 3.804 4.963 -0.380 1.00 86.44 85 PHE A N 1
ATOM 645 C CA . PHE A 1 85 ? 3.520 5.754 0.821 1.00 86.44 85 PHE A CA 1
ATOM 646 C C . PHE A 1 85 ? 2.032 6.091 1.007 1.00 86.44 85 PHE A C 1
ATOM 648 O O . PHE A 1 85 ? 1.636 6.514 2.086 1.00 86.44 85 PHE A O 1
ATOM 655 N N . LYS A 1 86 ? 1.214 5.937 -0.041 1.00 85.06 86 LYS A N 1
ATOM 656 C CA . LYS A 1 86 ? -0.230 6.215 -0.034 1.00 85.06 86 LYS A CA 1
ATOM 657 C C . LYS A 1 86 ? -1.085 4.946 -0.024 1.00 85.06 86 LYS A C 1
ATOM 659 O O . LYS A 1 86 ? -2.310 5.040 -0.041 1.00 85.06 86 LYS A O 1
ATOM 664 N N . VAL A 1 87 ? -0.466 3.769 -0.074 1.00 82.50 87 VAL A N 1
ATOM 665 C CA . VAL A 1 87 ? -1.179 2.490 -0.124 1.00 82.50 87 VAL A CA 1
ATOM 666 C C . VAL A 1 87 ? -1.542 2.069 1.300 1.00 82.50 87 VAL A C 1
ATOM 668 O O . VAL A 1 87 ? -0.703 2.102 2.195 1.00 82.50 87 VAL A O 1
ATOM 671 N N . LEU A 1 88 ? -2.802 1.679 1.505 1.00 75.50 88 LEU A N 1
ATOM 672 C CA . LEU A 1 88 ? -3.284 1.111 2.766 1.00 75.50 88 LEU A CA 1
ATOM 673 C C . LEU A 1 88 ? -2.597 -0.242 3.031 1.00 75.50 88 LEU A C 1
ATOM 675 O O . LEU A 1 88 ? -2.352 -1.006 2.099 1.00 75.50 88 LEU A O 1
ATOM 679 N N . ASN A 1 89 ? -2.323 -0.572 4.297 1.00 79.44 89 ASN A N 1
ATOM 680 C CA . ASN A 1 89 ? -1.740 -1.860 4.708 1.00 79.44 89 ASN A CA 1
ATOM 681 C C . ASN A 1 89 ? -2.768 -3.011 4.640 1.00 79.44 89 ASN A C 1
ATOM 683 O O . ASN A 1 89 ? -2.980 -3.718 5.617 1.00 79.44 89 ASN A O 1
ATOM 687 N N . SER A 1 90 ? -3.440 -3.193 3.505 1.00 79.19 90 SER A N 1
ATOM 688 C CA . SER A 1 90 ? -4.476 -4.211 3.289 1.00 79.19 90 SER A CA 1
ATOM 689 C C . SER A 1 90 ? -4.057 -5.218 2.213 1.00 79.19 90 SER A C 1
ATOM 691 O O . SER A 1 90 ? -4.726 -5.424 1.199 1.00 79.19 90 SER A O 1
ATOM 693 N N . CYS A 1 91 ? -2.907 -5.866 2.412 1.00 87.19 91 CYS A N 1
ATOM 694 C CA . CYS A 1 91 ? -2.447 -6.919 1.515 1.00 87.19 91 CYS A CA 1
ATOM 695 C C . CYS A 1 91 ? -3.275 -8.199 1.702 1.00 87.19 91 CYS A C 1
ATOM 697 O O . CYS A 1 91 ? -3.145 -8.870 2.723 1.00 87.19 91 CYS A O 1
ATOM 699 N N . SER A 1 92 ? -4.024 -8.603 0.670 1.00 82.12 92 SER A N 1
ATOM 700 C CA . SER A 1 92 ? -4.813 -9.848 0.667 1.00 82.12 92 SER A CA 1
ATOM 701 C C . SER A 1 92 ? -3.974 -11.128 0.774 1.00 82.12 92 SER A C 1
ATOM 703 O O . SER A 1 92 ? -4.522 -12.206 0.947 1.00 82.12 92 SER A O 1
ATOM 705 N N . GLY A 1 93 ? -2.644 -11.055 0.621 1.00 79.88 93 GLY A N 1
ATOM 706 C CA . GLY A 1 93 ? -1.738 -12.210 0.708 1.00 79.88 93 GLY A CA 1
ATOM 707 C C . GLY A 1 93 ? -1.865 -13.235 -0.430 1.00 79.88 93 GLY A C 1
ATOM 708 O O . GLY A 1 93 ? -0.914 -13.968 -0.686 1.00 79.88 93 GLY A O 1
ATOM 709 N N . GLU A 1 94 ? -2.984 -13.247 -1.148 1.00 75.19 94 GLU A N 1
ATOM 710 C CA . GLU A 1 94 ? -3.253 -14.137 -2.270 1.00 75.19 94 GLU A CA 1
ATOM 711 C C . GLU A 1 94 ? -2.877 -13.501 -3.607 1.00 75.19 94 GLU A C 1
ATOM 713 O O . GLU A 1 94 ? -3.295 -12.386 -3.939 1.00 75.19 94 GLU A O 1
ATOM 718 N N . ARG A 1 95 ? -2.121 -14.244 -4.423 1.00 71.94 95 ARG A N 1
ATOM 719 C CA . ARG A 1 95 ? -1.753 -13.823 -5.777 1.00 71.94 95 ARG A CA 1
ATOM 720 C C . ARG A 1 95 ? -2.994 -13.786 -6.658 1.00 71.94 95 ARG A C 1
ATOM 722 O O . ARG A 1 95 ? -3.395 -14.806 -7.222 1.00 71.94 95 ARG A O 1
ATOM 729 N N . LYS A 1 96 ? -3.562 -12.598 -6.860 1.00 62.69 96 LYS A N 1
ATOM 730 C CA . LYS A 1 96 ? -4.635 -12.414 -7.837 1.00 62.69 96 LYS A CA 1
ATOM 731 C C . LYS A 1 96 ? -4.042 -12.595 -9.233 1.00 62.69 96 LYS A C 1
ATOM 733 O O . LYS A 1 96 ? -3.344 -11.719 -9.742 1.00 62.69 96 LYS A O 1
ATOM 738 N N . ARG A 1 97 ? -4.296 -13.747 -9.865 1.00 57.16 97 ARG A N 1
ATOM 739 C CA . ARG A 1 97 ? -3.989 -13.954 -11.288 1.00 57.16 97 ARG A CA 1
ATOM 740 C C . ARG A 1 97 ? -4.814 -12.948 -12.088 1.00 57.16 97 ARG A C 1
ATOM 742 O O . ARG A 1 97 ? -5.998 -13.166 -12.332 1.00 57.16 97 ARG A O 1
ATOM 749 N N . ARG A 1 98 ? -4.213 -11.820 -12.471 1.00 59.09 98 ARG A N 1
ATOM 750 C CA . ARG A 1 98 ? -4.842 -10.899 -13.419 1.00 59.09 98 ARG A CA 1
ATOM 751 C C . ARG A 1 98 ? -4.950 -11.618 -14.758 1.00 59.09 98 ARG A C 1
ATOM 753 O O . ARG A 1 98 ? -3.936 -11.894 -15.391 1.00 59.09 98 ARG A O 1
ATOM 760 N N . ARG A 1 99 ? -6.180 -11.930 -15.175 1.00 51.22 99 ARG A N 1
ATOM 761 C CA . ARG A 1 99 ? -6.476 -12.163 -16.589 1.00 51.22 99 ARG A CA 1
ATOM 762 C C . ARG A 1 99 ? -6.183 -10.845 -17.295 1.00 51.22 99 ARG A C 1
ATOM 764 O O . ARG A 1 99 ? -6.766 -9.822 -16.947 1.00 51.22 99 ARG A O 1
ATOM 771 N N . SER A 1 100 ? -5.220 -10.858 -18.201 1.00 49.69 100 SER A N 1
ATOM 772 C CA . SER A 1 100 ? -4.892 -9.746 -19.081 1.00 49.69 100 SER A CA 1
ATOM 773 C C . SER A 1 100 ? -6.129 -9.403 -19.911 1.00 49.69 100 SER A C 1
ATOM 775 O O . SER A 1 100 ? -6.405 -10.038 -20.922 1.00 49.69 100 SER A O 1
ATOM 777 N N . SER A 1 101 ? -6.915 -8.424 -19.466 1.00 54.22 101 SER A N 1
ATOM 778 C CA . SER A 1 101 ? -7.938 -7.813 -20.305 1.00 54.22 101 SER A CA 1
ATOM 779 C C . SER A 1 101 ? -7.213 -6.976 -21.354 1.00 54.22 101 SER A C 1
ATOM 781 O O . SER A 1 101 ? -6.754 -5.870 -21.062 1.00 54.22 101 SER A O 1
ATOM 783 N N . ALA A 1 102 ? -7.059 -7.526 -22.556 1.00 56.06 102 ALA A N 1
ATOM 784 C CA . ALA A 1 102 ? -6.777 -6.721 -23.732 1.00 56.06 102 ALA A CA 1
ATOM 785 C C . ALA A 1 102 ? -7.920 -5.702 -23.857 1.00 56.06 102 ALA A C 1
ATOM 787 O O . ALA A 1 102 ? -9.065 -6.070 -24.108 1.00 56.06 102 ALA A O 1
ATOM 788 N N . LEU A 1 103 ? -7.633 -4.434 -23.571 1.00 52.78 103 LEU A N 1
ATOM 789 C CA . LEU A 1 103 ? -8.570 -3.343 -23.796 1.00 52.78 103 LEU A CA 1
ATOM 790 C C . LEU A 1 103 ? -8.626 -3.108 -25.307 1.00 52.78 103 LEU A C 1
ATOM 792 O O . LEU A 1 103 ? -7.704 -2.529 -25.881 1.00 52.78 103 LEU A O 1
ATOM 796 N N . SER A 1 104 ? -9.690 -3.585 -25.950 1.00 50.84 104 SER A N 1
ATOM 797 C CA . SER A 1 104 ? -10.056 -3.165 -27.301 1.00 50.84 104 SER A CA 1
ATOM 798 C C . SER A 1 104 ? -10.382 -1.671 -27.265 1.00 50.84 104 SER A C 1
ATOM 800 O O . SER A 1 104 ? -11.397 -1.261 -26.708 1.00 50.84 104 SER A O 1
ATOM 802 N N . LEU A 1 105 ? -9.494 -0.848 -27.820 1.00 48.50 105 LEU A N 1
ATOM 803 C CA . LEU A 1 105 ? -9.693 0.590 -27.981 1.00 48.50 105 LEU A CA 1
ATOM 804 C C . LEU A 1 105 ? -10.732 0.836 -29.085 1.00 48.50 105 LEU A C 1
ATOM 806 O O . LEU A 1 105 ? -10.380 0.979 -30.253 1.00 48.50 105 LEU A O 1
ATOM 810 N N . THR A 1 106 ? -12.017 0.899 -28.741 1.00 43.22 106 THR A N 1
ATOM 811 C CA . THR A 1 106 ? -13.008 1.555 -29.603 1.00 43.22 106 THR A CA 1
ATOM 812 C C . THR A 1 106 ? -12.946 3.056 -29.345 1.00 43.22 106 THR A C 1
ATOM 814 O O . THR A 1 106 ? -13.204 3.517 -28.233 1.00 43.22 106 THR A O 1
ATOM 817 N N . SER A 1 107 ? -12.557 3.813 -30.370 1.00 49.41 107 SER A N 1
ATOM 818 C CA . SER A 1 107 ? -12.443 5.270 -30.358 1.00 49.41 107 SER A CA 1
ATOM 819 C C . SER A 1 107 ? -13.764 5.937 -29.967 1.00 49.41 107 SER A C 1
ATOM 821 O O . SER A 1 107 ? -14.729 5.898 -30.731 1.00 49.41 107 SER A O 1
ATOM 823 N N . VAL A 1 108 ? -13.798 6.594 -28.811 1.00 39.84 108 VAL A N 1
ATOM 824 C CA . VAL A 1 108 ? -14.880 7.515 -28.455 1.00 39.84 108 VAL A CA 1
ATOM 825 C C . VAL A 1 108 ? -14.547 8.866 -29.082 1.00 39.84 108 VAL A C 1
ATOM 827 O O . VAL A 1 108 ? -13.518 9.461 -28.766 1.00 39.84 108 VAL A O 1
ATOM 830 N N . ARG A 1 109 ? -15.394 9.335 -30.003 1.00 41.91 109 ARG A N 1
ATOM 831 C CA . ARG A 1 109 ? -15.380 10.734 -30.437 1.00 41.91 109 ARG A CA 1
ATOM 832 C C . ARG A 1 109 ? -16.007 11.577 -29.327 1.00 41.91 109 ARG A C 1
ATOM 834 O O . ARG A 1 109 ? -17.123 11.292 -28.906 1.00 41.91 109 ARG A O 1
ATOM 841 N N . LEU A 1 110 ? -15.275 12.577 -28.852 1.00 47.38 110 LEU A N 1
ATOM 842 C CA . LEU A 1 110 ? -15.761 13.627 -27.962 1.00 47.38 110 LEU A CA 1
ATOM 843 C C . LEU A 1 110 ? -15.939 14.901 -28.790 1.00 47.38 110 LEU A C 1
ATOM 845 O O . LEU A 1 110 ? -14.964 15.337 -29.395 1.00 47.38 110 LEU A O 1
ATOM 849 N N . ASP A 1 111 ? -17.153 15.455 -28.802 1.00 34.81 111 ASP A N 1
ATOM 850 C CA . ASP A 1 111 ? -17.404 16.895 -28.616 1.00 34.81 111 ASP A CA 1
ATOM 851 C C . ASP A 1 111 ? -18.910 17.115 -28.347 1.00 34.81 111 ASP A C 1
ATOM 853 O O . ASP A 1 111 ? -19.732 16.618 -29.110 1.00 34.81 111 ASP A O 1
ATOM 857 N N . GLN A 1 112 ? -19.288 17.524 -27.121 1.00 39.84 112 GLN A N 1
ATOM 858 C CA . GLN A 1 112 ? -19.748 18.884 -26.730 1.00 39.84 112 GLN A CA 1
ATOM 859 C C . GLN A 1 112 ? -21.172 19.201 -27.252 1.00 39.84 112 GLN A C 1
ATOM 861 O O . GLN A 1 112 ? -21.468 18.921 -28.399 1.00 39.84 112 GLN A O 1
ATOM 866 N N . THR A 1 113 ? -22.156 19.774 -26.550 1.00 34.28 113 THR A N 1
ATOM 867 C CA . THR A 1 113 ? -22.308 20.510 -25.280 1.00 34.28 113 THR A CA 1
ATOM 868 C C . THR A 1 113 ? -23.815 20.854 -25.148 1.00 34.28 113 THR A C 1
ATOM 870 O O . THR A 1 113 ? -24.471 21.101 -26.154 1.00 34.28 113 THR A O 1
ATOM 873 N N . GLY A 1 114 ? -24.349 20.979 -23.923 1.00 31.92 114 GLY A N 1
ATOM 874 C CA . GLY A 1 114 ? -25.462 21.910 -23.618 1.00 31.92 114 GLY A CA 1
ATOM 875 C C . GLY A 1 114 ? -26.893 21.356 -23.419 1.00 31.92 114 GLY A C 1
ATOM 876 O O . GLY A 1 114 ? -27.183 20.253 -23.864 1.00 31.92 114 GLY A O 1
ATOM 877 N N . PRO A 1 115 ? -27.776 22.082 -22.687 1.00 42.97 115 PRO A N 1
ATOM 878 C CA . PRO A 1 115 ? -28.680 21.494 -21.692 1.00 42.97 115 PRO A CA 1
ATOM 879 C C . PRO A 1 115 ? -30.182 21.453 -22.054 1.00 42.97 115 PRO A C 1
ATOM 881 O O . PRO A 1 115 ? -30.649 22.076 -22.999 1.00 42.97 115 PRO A O 1
ATOM 884 N N . SER A 1 116 ? -30.912 20.710 -21.212 1.00 50.12 116 SER A N 1
ATOM 885 C CA . SER A 1 116 ? -32.368 20.496 -21.123 1.00 50.12 116 SER A CA 1
ATOM 886 C C . SER A 1 116 ? -33.266 21.689 -21.490 1.00 50.12 116 SER A C 1
ATOM 888 O O . SER A 1 116 ? -33.082 22.781 -20.954 1.00 50.12 116 SER A O 1
ATOM 890 N N . SE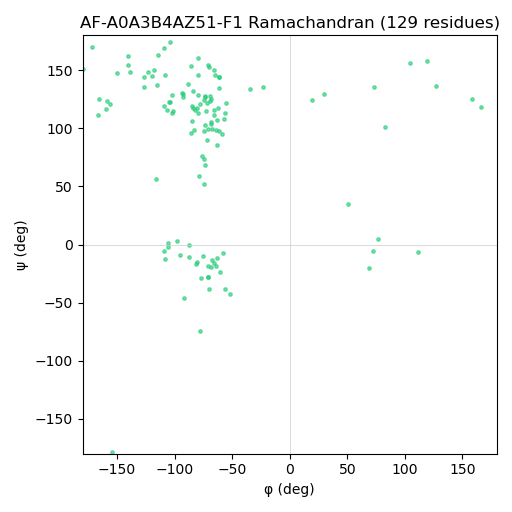R A 1 117 ? -34.309 21.449 -22.299 1.00 41.03 117 SER A N 1
ATOM 891 C CA . SER A 1 117 ? -35.592 22.171 -22.249 1.00 41.03 117 SER A CA 1
ATOM 892 C C . SER A 1 117 ? -36.721 21.380 -22.925 1.00 41.03 117 SER A C 1
ATOM 894 O O . SER A 1 117 ? -36.702 21.092 -24.117 1.00 41.03 117 SER A O 1
ATOM 896 N N . ASP A 1 118 ? -37.687 21.041 -22.081 1.00 38.50 118 ASP A N 1
ATOM 897 C CA . ASP A 1 118 ? -39.107 20.766 -22.302 1.00 38.50 118 ASP A CA 1
ATOM 898 C C . ASP A 1 118 ? -39.722 21.400 -23.571 1.00 38.50 118 ASP A C 1
ATOM 900 O O . ASP A 1 118 ? -39.518 22.596 -23.774 1.00 38.50 118 ASP A O 1
ATOM 904 N N . ARG A 1 119 ? -40.527 20.642 -24.350 1.00 41.38 119 ARG A N 1
ATOM 905 C CA . ARG A 1 119 ? -41.888 21.014 -24.835 1.00 41.38 119 ARG A CA 1
ATOM 906 C C . ARG A 1 119 ? -42.399 20.266 -26.091 1.00 41.38 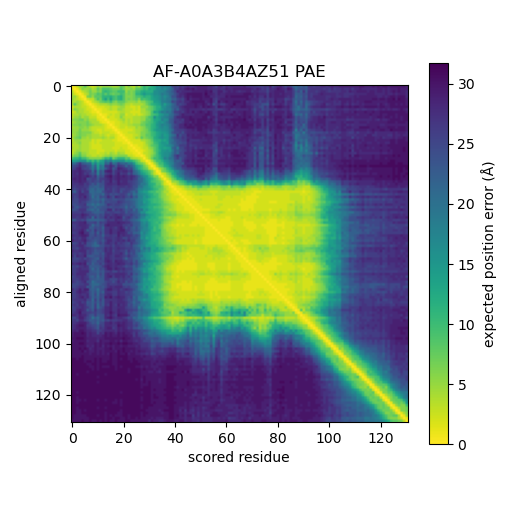119 ARG A C 1
ATOM 908 O O . ARG A 1 119 ? -41.900 20.441 -27.192 1.00 41.38 119 ARG A O 1
ATOM 915 N N . THR A 1 120 ? -43.580 19.659 -25.909 1.00 37.16 120 THR A N 1
ATOM 916 C CA . THR A 1 120 ? -44.749 19.601 -26.831 1.00 37.16 120 THR A CA 1
ATOM 917 C C . THR A 1 120 ? -44.805 18.567 -27.976 1.00 37.16 120 THR A C 1
ATOM 919 O O . THR A 1 120 ? -44.305 18.771 -29.072 1.00 37.16 120 THR A O 1
ATOM 922 N N . ARG A 1 121 ? -45.569 17.491 -27.719 1.00 39.75 121 ARG A N 1
ATOM 923 C CA . ARG A 1 121 ? -46.780 17.029 -28.450 1.00 39.75 121 ARG A CA 1
ATOM 924 C C . ARG A 1 121 ? -47.001 17.559 -29.885 1.00 39.75 121 ARG A C 1
ATOM 926 O O . ARG A 1 121 ? -47.258 18.746 -30.033 1.00 39.75 121 ARG A O 1
ATOM 933 N N . ALA A 1 122 ? -47.144 16.652 -30.866 1.00 34.91 122 ALA A N 1
ATOM 934 C CA . ALA A 1 122 ? -48.365 16.457 -31.687 1.00 34.91 122 ALA A CA 1
ATOM 935 C C . ALA A 1 122 ? -48.125 15.581 -32.946 1.00 34.91 122 ALA A C 1
ATOM 937 O O . ALA A 1 122 ? -47.369 15.950 -33.833 1.00 34.91 122 ALA A O 1
ATOM 938 N N . THR A 1 123 ? -48.830 14.442 -32.997 1.00 39.09 123 THR A N 1
ATOM 939 C CA . THR A 1 123 ? -49.532 13.812 -34.146 1.00 39.09 123 THR A CA 1
ATOM 940 C C . THR A 1 123 ? -49.036 14.004 -35.589 1.00 39.09 123 THR A C 1
ATOM 942 O O . THR A 1 123 ? -49.086 15.116 -36.107 1.00 39.09 123 THR A O 1
ATOM 945 N N . ARG A 1 124 ? -48.883 12.881 -36.312 1.00 39.88 124 ARG A N 1
ATOM 946 C CA . ARG A 1 124 ? -49.739 12.522 -37.468 1.00 39.88 124 ARG A CA 1
ATOM 947 C C . ARG A 1 124 ? -49.558 11.046 -37.854 1.00 39.88 124 ARG A C 1
ATOM 949 O O . ARG A 1 124 ? -48.440 10.597 -38.074 1.00 39.88 124 ARG A O 1
ATOM 956 N N . LEU A 1 125 ? -50.680 10.324 -37.899 1.00 43.22 125 LEU A N 1
ATOM 957 C CA . LEU A 1 125 ? -50.862 9.168 -38.776 1.00 43.22 125 LEU A CA 1
ATOM 958 C C . LEU A 1 125 ? -50.727 9.639 -40.230 1.00 43.22 125 LEU A C 1
ATOM 960 O O . LEU A 1 125 ? -51.232 10.719 -40.540 1.00 43.22 125 LEU A O 1
ATOM 964 N N . ASP A 1 126 ? -50.146 8.802 -41.085 1.00 41.31 126 ASP A N 1
ATOM 965 C CA . ASP A 1 126 ? -50.820 8.381 -42.318 1.00 41.31 126 ASP A CA 1
ATOM 966 C C . ASP A 1 126 ? -50.248 7.028 -42.777 1.00 41.31 126 ASP A C 1
ATOM 968 O O . ASP A 1 126 ? -49.035 6.863 -42.929 1.00 41.31 126 ASP A O 1
ATOM 972 N N . GLN A 1 127 ? -51.138 6.043 -42.878 1.00 44.25 127 GLN A N 1
ATOM 973 C CA . GLN A 1 127 ? -50.966 4.807 -43.640 1.00 44.25 127 GLN A CA 1
ATOM 974 C C . GLN A 1 127 ? -51.239 5.104 -45.118 1.00 44.25 127 GLN A C 1
ATOM 976 O O . GLN A 1 127 ? -51.932 6.070 -45.392 1.00 44.25 127 GLN A O 1
ATOM 981 N N . ASP A 1 128 ? -50.746 4.222 -45.998 1.00 36.66 128 ASP A N 1
ATOM 982 C CA . ASP A 1 128 ? -51.252 3.875 -47.348 1.00 36.66 128 ASP A CA 1
ATOM 983 C C . ASP A 1 128 ? -50.163 3.984 -48.434 1.00 36.66 128 ASP A C 1
ATOM 985 O O . ASP A 1 128 ? -49.418 4.955 -48.464 1.00 36.66 128 ASP A O 1
ATOM 989 N N . ILE A 1 129 ? -49.964 3.092 -49.414 1.00 37.59 129 ILE A N 1
ATOM 990 C CA . ILE A 1 129 ? -50.391 1.726 -49.809 1.00 37.59 129 ILE A CA 1
ATOM 991 C C . ILE A 1 129 ? -49.481 1.376 -51.044 1.00 37.59 129 ILE A C 1
ATOM 993 O O . ILE A 1 129 ? -48.744 2.251 -51.507 1.00 37.59 129 ILE A O 1
ATOM 997 N N . PRO A 1 130 ? -49.435 0.134 -51.572 1.00 50.78 130 PRO A N 1
ATOM 998 C CA . PRO A 1 130 ? -48.277 -0.450 -52.261 1.00 50.78 130 PRO A CA 1
ATOM 999 C C . PRO A 1 130 ? -48.387 -0.521 -53.801 1.00 50.78 130 PRO A C 1
ATOM 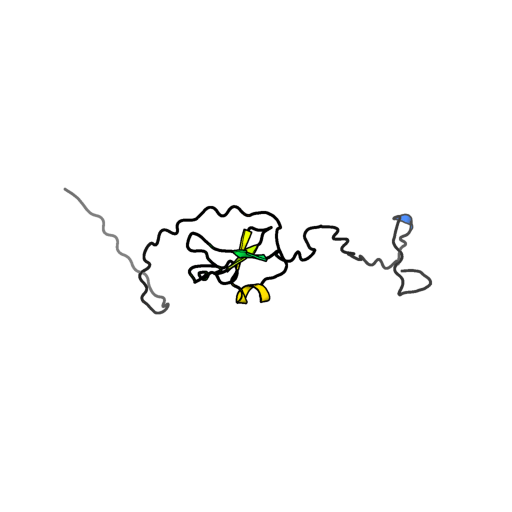1001 O O . PRO A 1 130 ? -49.457 -0.299 -54.364 1.00 50.78 130 PRO A O 1
ATOM 1004 N N . ASN A 1 131 ? -47.292 -0.933 -54.456 1.00 38.66 131 ASN A N 1
ATOM 1005 C CA . ASN A 1 131 ? -47.240 -1.976 -55.500 1.00 38.66 131 ASN A CA 1
ATOM 1006 C C . ASN A 1 131 ? -45.796 -2.485 -55.633 1.00 38.66 131 ASN A C 1
ATOM 1008 O O . ASN A 1 131 ? -44.898 -1.623 -55.771 1.00 38.66 131 ASN A O 1
#

pLDDT: mean 73.31, std 21.12, range [31.92, 97.38]

Nearest PDB structures (foldseek):
  3ugd-assembly1_B  TM=9.803E-01  e=1.269E-06  Mus musculus
  6uwa-assembly1_A  TM=9.380E-01  e=1.187E-06  Mus musculus
  3cxl-assembly1_A  TM=9.729E-01  e=2.468E-06  unclassified
  4l9m-assembly1_A-2  TM=9.489E-01  e=4.492E-06  Homo sapiens
  2eli-assembly1_A  TM=6.33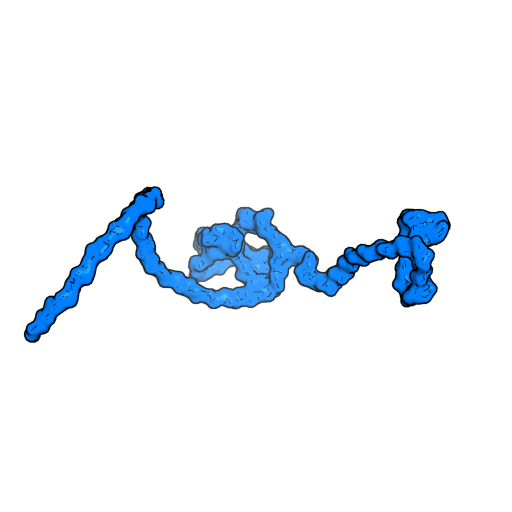0E-01  e=7.453E-07  Homo sapiens

Secondary structure (DSSP, 8-state):
-BTTBTT-PPPP-SGGG--TT-------------TTSS-----EEEE--SS--B-TTT--B--SSSS-EEEETTT--EE-TTTGGGS-S----S-------------------------------------

Mean predicted aligned error: 19.15 Å

Sequence (131 aa):
HDLTSENLLQKICSAQQVQQGDTVEVVLSAQSCAPELLPRPHSLTVHSYKAPAFCDHCGLMLWGLVRQGLKCEGCGLNFHKRCVFKVLNSCSGERKRRRSSALSLTSVRLDQTGPSSDRTRATRLDQDIPN

Foldseek 3Di:
DPPVDPPDDDDDPDPVVDDPPDDDDDDPPPPPPPPQPDLAAFPKDQFFDPDWDAAPQPRHTQDDRGSSWIAGPFQRGTHHPVCSVVDTSRRPRHDDPDPPPPPPDDDDDDDDDDDDDDDDDDDDDDDDDDD